Protein AF-A0A654BRK6-F1 (afdb_monomer_lite)

Radius of gyration: 11.92 Å; chains: 1; bounding box: 26×24×35 Å

pLDDT: mean 78.26, std 14.32, range [51.03, 96.56]

Foldseek 3Di:
DDWDFDDDPNHTFKIKFWPDVVCGVVQVVVLVCCCPVVVHDNVCCQVDRPFDDDPVDGDDRTGMDMDGD

Sequence (69 aa):
MNAPMVLKDGKVWAVFGTPGADDQVQTNLQVAVGLMDYDLDPQSLSKHHAGAVRKEGRMPTGHMVVVMR

Structure (mmCIF, N/CA/C/O backbone):
data_AF-A0A654BRK6-F1
#
_entry.id   AF-A0A654BRK6-F1
#
loop_
_atom_site.group_PDB
_atom_site.id
_atom_site.type_symbol
_atom_site.label_atom_id
_atom_site.label_alt_id
_atom_site.label_comp_id
_atom_site.label_asym_id
_atom_site.label_entity_id
_atom_site.label_seq_id
_atom_site.pdbx_PDB_ins_code
_atom_site.Cartn_x
_atom_site.Cartn_y
_atom_site.Cartn_z
_atom_site.occupancy
_atom_site.B_iso_or_equiv
_atom_site.auth_seq_id
_atom_site.auth_comp_id
_atom_site.auth_asym_id
_atom_site.auth_atom_id
_atom_site.pdbx_PDB_model_num
ATOM 1 N N . MET A 1 1 ? 3.667 13.629 -3.341 1.00 68.00 1 MET A N 1
ATOM 2 C CA . MET A 1 1 ? 3.894 12.734 -2.188 1.00 68.00 1 MET A CA 1
ATOM 3 C C . MET A 1 1 ? 2.546 12.200 -1.751 1.00 68.00 1 MET A C 1
ATOM 5 O O . MET A 1 1 ? 1.703 12.993 -1.358 1.00 68.00 1 MET A O 1
ATOM 9 N N . ASN A 1 2 ? 2.334 10.893 -1.891 1.00 81.62 2 ASN A N 1
ATOM 10 C CA . ASN A 1 2 ? 1.088 10.208 -1.559 1.00 81.62 2 ASN A CA 1
ATOM 11 C C . ASN A 1 2 ? 1.392 9.050 -0.597 1.00 81.62 2 ASN A C 1
ATOM 13 O O . ASN A 1 2 ? 1.982 8.050 -1.013 1.00 81.62 2 ASN A O 1
ATOM 17 N N . ALA A 1 3 ? 1.012 9.210 0.672 1.00 85.56 3 ALA A N 1
ATOM 18 C CA . ALA A 1 3 ? 1.232 8.235 1.738 1.00 85.56 3 ALA A CA 1
ATOM 19 C C . ALA A 1 3 ? -0.116 7.816 2.356 1.00 85.56 3 ALA A C 1
ATOM 21 O O . ALA A 1 3 ? -0.572 8.453 3.310 1.00 85.56 3 ALA A O 1
ATOM 22 N N . PRO A 1 4 ? -0.795 6.804 1.786 1.00 90.69 4 PRO A N 1
ATOM 23 C CA . PRO A 1 4 ? -2.065 6.328 2.309 1.00 90.69 4 PRO A CA 1
ATOM 24 C C . PRO A 1 4 ? -1.972 5.768 3.732 1.00 90.69 4 PRO A C 1
ATOM 26 O O . PRO A 1 4 ? -1.050 5.032 4.088 1.00 90.69 4 PRO A O 1
ATOM 29 N N . MET A 1 5 ? -3.006 6.071 4.514 1.00 93.38 5 MET A N 1
ATOM 30 C CA . MET A 1 5 ? -3.320 5.414 5.775 1.00 93.38 5 MET A CA 1
ATOM 31 C C . MET A 1 5 ? -4.694 4.769 5.637 1.00 93.38 5 MET A C 1
ATOM 33 O O . MET A 1 5 ? -5.665 5.433 5.278 1.00 93.38 5 MET A O 1
ATOM 37 N N . VAL A 1 6 ? -4.768 3.479 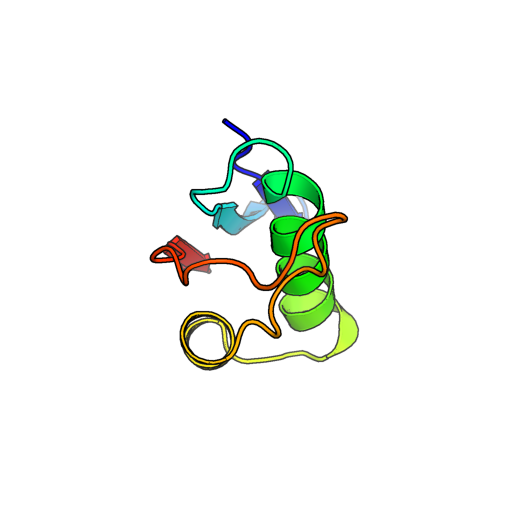5.936 1.00 93.19 6 VAL A N 1
ATOM 38 C CA . VAL A 1 6 ? -6.007 2.710 5.913 1.00 93.19 6 VAL A CA 1
ATOM 39 C C . VAL A 1 6 ? -6.447 2.445 7.343 1.00 93.19 6 VAL A C 1
ATOM 41 O O . VAL A 1 6 ? -5.663 1.980 8.177 1.00 93.19 6 VAL A O 1
ATOM 44 N N . LEU A 1 7 ? -7.722 2.724 7.607 1.00 94.75 7 LEU A N 1
ATOM 45 C CA . LEU A 1 7 ? -8.375 2.421 8.871 1.00 94.75 7 LEU A CA 1
ATOM 46 C C . LEU A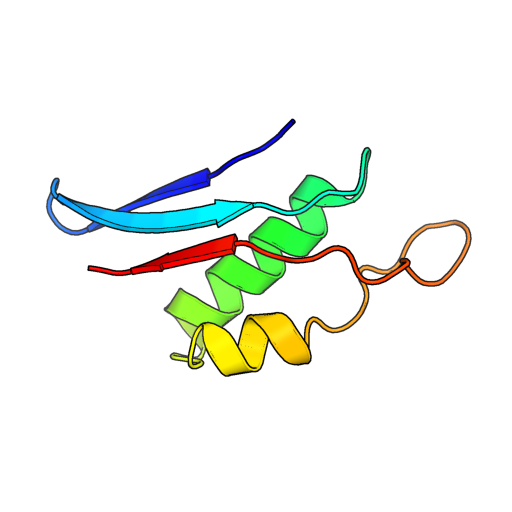 1 7 ? -9.270 1.187 8.724 1.00 94.75 7 LEU A C 1
ATOM 48 O O . LEU A 1 7 ? -9.968 1.044 7.722 1.00 94.75 7 LEU A O 1
ATOM 52 N N . LYS A 1 8 ? -9.295 0.344 9.755 1.00 93.38 8 LYS A N 1
ATOM 53 C CA . LYS A 1 8 ? -10.264 -0.739 9.944 1.00 93.38 8 LYS A CA 1
ATOM 54 C C . LYS A 1 8 ? -10.876 -0.580 11.330 1.00 93.38 8 LYS A C 1
ATOM 56 O O . LYS A 1 8 ? -10.149 -0.455 12.314 1.00 93.38 8 LYS A O 1
ATOM 61 N N . ASP A 1 9 ? -12.202 -0.486 11.396 1.00 96.56 9 ASP A N 1
ATOM 62 C CA . ASP A 1 9 ? -12.949 -0.280 12.647 1.00 96.56 9 ASP A CA 1
ATOM 63 C C . ASP A 1 9 ? -12.458 0.936 13.459 1.00 96.56 9 ASP A C 1
ATOM 65 O O . ASP A 1 9 ? -12.295 0.893 14.679 1.00 96.56 9 ASP A O 1
ATOM 69 N N . GLY A 1 10 ? -12.151 2.033 12.756 1.00 96.06 10 GLY A N 1
ATOM 70 C CA . GLY A 1 10 ? -11.647 3.274 13.355 1.00 96.06 10 GLY A CA 1
ATOM 71 C C . GLY A 1 10 ? -10.200 3.212 13.863 1.00 96.06 10 GLY A C 1
ATOM 72 O O . GLY A 1 10 ? -9.717 4.195 14.424 1.00 96.06 10 GLY A O 1
ATOM 73 N N . LYS A 1 11 ? -9.487 2.096 13.666 1.00 93.94 11 LYS A N 1
ATOM 74 C CA . LYS A 1 11 ? -8.081 1.917 14.059 1.00 93.94 11 LYS A CA 1
ATOM 75 C C . LYS A 1 11 ? -7.179 1.838 12.834 1.00 93.94 11 LYS A C 1
ATOM 77 O O . LYS A 1 11 ? -7.591 1.353 11.787 1.00 93.94 11 LYS A O 1
ATOM 82 N N . VAL A 1 12 ? -5.935 2.297 12.971 1.00 93.25 12 VAL A N 1
ATOM 83 C CA . VAL A 1 12 ? -4.926 2.156 11.911 1.00 93.25 12 VAL A CA 1
ATOM 84 C C . VAL A 1 12 ? -4.685 0.676 11.641 1.00 93.25 12 VAL A C 1
ATOM 86 O O . VAL A 1 12 ? -4.312 -0.056 12.555 1.00 93.25 12 VAL A O 1
ATOM 89 N N . TRP A 1 13 ? -4.889 0.273 10.390 1.00 92.00 13 TRP A N 1
ATOM 90 C CA . TRP A 1 13 ? -4.658 -1.088 9.914 1.00 92.00 13 TRP A CA 1
ATOM 91 C C . TRP A 1 13 ? -3.394 -1.173 9.055 1.00 92.00 13 TRP A C 1
ATOM 93 O O . TRP A 1 13 ? -2.566 -2.056 9.264 1.00 92.00 13 TRP A O 1
ATOM 103 N N . ALA A 1 14 ? -3.195 -0.211 8.149 1.00 91.56 14 ALA A N 1
ATOM 104 C CA . ALA A 1 14 ? -1.994 -0.141 7.323 1.00 91.56 14 ALA A CA 1
ATOM 105 C C . ALA A 1 14 ? -1.582 1.305 7.032 1.00 91.56 14 ALA A C 1
ATOM 107 O O . ALA A 1 14 ? -2.424 2.185 6.839 1.00 91.56 14 ALA A O 1
ATOM 108 N N . VAL A 1 15 ? -0.273 1.532 6.947 1.00 91.81 15 VAL A N 1
ATOM 109 C CA . VAL A 1 15 ? 0.327 2.746 6.380 1.00 91.81 15 VAL A CA 1
ATOM 110 C C . VAL A 1 15 ? 1.327 2.313 5.327 1.00 91.81 15 VAL A C 1
ATOM 112 O O . VAL A 1 15 ? 2.173 1.457 5.597 1.00 91.81 15 VAL A O 1
ATOM 115 N N . PHE A 1 16 ? 1.231 2.895 4.136 1.00 89.25 16 PHE A N 1
ATOM 116 C CA . PHE A 1 16 ? 2.127 2.565 3.038 1.00 89.25 16 PHE A CA 1
ATOM 117 C C . PHE A 1 16 ? 2.389 3.756 2.125 1.00 89.25 16 PHE A C 1
ATOM 119 O O . PHE A 1 16 ? 1.702 4.774 2.166 1.00 89.25 16 PHE A O 1
ATOM 126 N N . GLY A 1 17 ? 3.421 3.633 1.301 1.00 86.81 17 GLY A N 1
ATOM 127 C CA . GLY A 1 17 ? 3.763 4.631 0.302 1.00 86.81 17 GLY A CA 1
ATOM 128 C C . GLY A 1 17 ? 5.011 4.240 -0.472 1.00 86.81 17 GLY A C 1
ATOM 129 O O . GLY A 1 17 ? 5.816 3.421 -0.021 1.00 86.81 17 GLY A O 1
ATOM 130 N N . THR A 1 18 ? 5.172 4.849 -1.643 1.00 80.56 18 THR A N 1
ATOM 131 C CA . THR A 1 18 ? 6.315 4.603 -2.521 1.00 80.56 18 THR A CA 1
ATOM 132 C C . THR A 1 18 ? 6.849 5.903 -3.141 1.00 80.56 18 THR A C 1
ATOM 134 O O . THR A 1 18 ? 6.072 6.818 -3.449 1.00 80.56 18 THR A O 1
ATOM 137 N N . PRO A 1 19 ? 8.168 6.047 -3.345 1.00 79.06 19 PRO A N 1
ATOM 138 C CA . PRO A 1 19 ? 8.709 7.015 -4.295 1.00 79.06 19 PRO A CA 1
ATOM 139 C C . PRO A 1 19 ? 8.242 6.672 -5.720 1.00 79.06 19 PRO A C 1
ATOM 141 O O . PRO A 1 19 ? 8.195 5.506 -6.090 1.00 79.06 19 PRO A O 1
ATOM 144 N N . GLY A 1 20 ? 7.912 7.664 -6.553 1.00 76.94 20 GLY A N 1
ATOM 145 C CA . GLY A 1 20 ? 7.480 7.343 -7.922 1.00 76.94 20 GLY A CA 1
ATOM 146 C C . GLY A 1 20 ? 6.837 8.450 -8.749 1.00 76.94 20 GLY A C 1
ATOM 147 O O . GLY A 1 20 ? 6.369 8.148 -9.835 1.00 76.94 20 GLY A O 1
ATOM 148 N N . ALA A 1 21 ? 6.807 9.700 -8.266 1.00 81.44 21 ALA A N 1
ATOM 149 C CA . ALA A 1 21 ? 6.143 10.821 -8.943 1.00 81.44 21 ALA A CA 1
ATOM 150 C C . ALA A 1 21 ? 4.706 10.464 -9.386 1.00 81.44 21 ALA A C 1
ATOM 152 O O . ALA A 1 21 ? 3.868 10.180 -8.528 1.00 81.44 21 ALA A O 1
ATOM 153 N N . ASP A 1 22 ? 4.431 10.445 -10.687 1.00 81.69 22 ASP A N 1
ATOM 154 C CA . ASP A 1 22 ? 3.096 10.205 -11.246 1.00 81.69 22 ASP A CA 1
ATOM 155 C C . ASP A 1 22 ? 2.579 8.776 -11.008 1.00 81.69 22 ASP A C 1
ATOM 157 O O . ASP A 1 22 ? 1.372 8.529 -11.007 1.00 81.69 22 ASP A O 1
ATOM 161 N N . ASP A 1 23 ? 3.472 7.835 -10.704 1.00 78.88 23 ASP A N 1
ATOM 162 C CA . ASP A 1 23 ? 3.120 6.417 -10.560 1.00 78.88 23 ASP A CA 1
ATOM 163 C C . ASP A 1 23 ? 2.808 6.012 -9.121 1.00 78.88 23 ASP A C 1
ATOM 165 O O . ASP A 1 23 ? 2.457 4.858 -8.839 1.00 78.88 23 ASP A O 1
ATOM 169 N N . GLN A 1 24 ? 2.917 6.967 -8.188 1.00 83.69 24 GLN A N 1
ATOM 170 C CA . GLN A 1 24 ? 2.600 6.740 -6.780 1.00 83.69 24 GLN A CA 1
ATOM 171 C C . GLN A 1 24 ? 1.184 6.183 -6.620 1.00 83.69 24 GLN A C 1
ATOM 173 O O . GLN A 1 24 ? 0.977 5.265 -5.835 1.00 83.69 24 GLN A O 1
ATOM 178 N N . VAL A 1 25 ? 0.213 6.697 -7.382 1.00 87.19 25 VAL A N 1
ATOM 179 C CA . VAL A 1 25 ? -1.189 6.264 -7.279 1.00 87.19 25 VAL A CA 1
ATOM 180 C C . VAL A 1 25 ? -1.365 4.821 -7.749 1.00 87.19 25 VAL A C 1
ATOM 182 O O . VAL A 1 25 ? -2.019 4.037 -7.067 1.00 87.19 25 VAL A O 1
ATOM 185 N N . GLN A 1 26 ? -0.749 4.443 -8.870 1.00 86.25 26 GLN A N 1
ATOM 186 C CA . GLN A 1 26 ? -0.891 3.093 -9.428 1.00 86.25 26 GLN A CA 1
ATOM 187 C C . GLN A 1 26 ? -0.229 2.056 -8.520 1.00 86.25 26 GLN A C 1
ATOM 189 O O . GLN A 1 26 ? -0.794 0.994 -8.271 1.00 86.25 26 GLN A O 1
ATOM 194 N N . THR A 1 27 ? 0.952 2.382 -7.992 1.00 83.88 27 THR A N 1
ATOM 195 C CA . THR A 1 27 ? 1.692 1.487 -7.097 1.00 83.88 27 THR A CA 1
ATOM 196 C C . THR A 1 27 ? 0.971 1.342 -5.759 1.00 83.88 27 THR A C 1
ATOM 198 O O . THR A 1 27 ? 0.760 0.225 -5.295 1.00 83.88 27 THR A O 1
ATOM 201 N N . ASN A 1 28 ? 0.514 2.451 -5.166 1.00 88.62 28 ASN A N 1
ATOM 202 C CA . ASN A 1 28 ? -0.240 2.421 -3.912 1.00 88.62 28 ASN A CA 1
ATOM 203 C C . ASN A 1 28 ? -1.562 1.644 -4.054 1.00 88.62 28 ASN A C 1
ATOM 205 O O . ASN A 1 28 ? -1.943 0.939 -3.124 1.00 88.62 28 ASN A O 1
ATOM 209 N N . LEU A 1 29 ? -2.239 1.725 -5.208 1.00 90.19 29 LEU A N 1
ATOM 210 C CA . LEU A 1 29 ? -3.443 0.932 -5.476 1.00 90.19 29 LEU A CA 1
ATOM 211 C C . LEU A 1 29 ? -3.135 -0.569 -5.518 1.00 90.19 29 LEU A C 1
ATOM 213 O O . LEU A 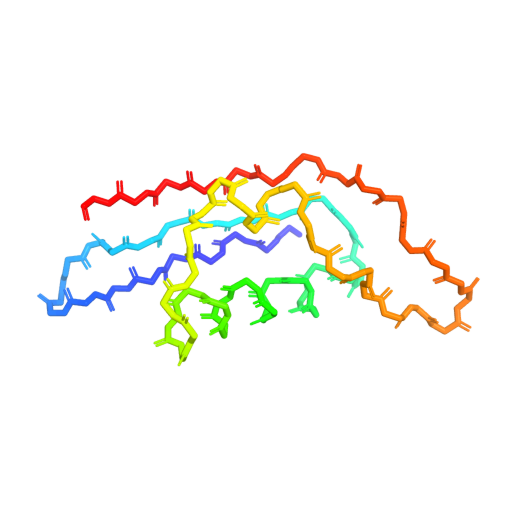1 29 ? -3.841 -1.350 -4.889 1.00 90.19 29 LEU A O 1
ATOM 217 N N . GLN A 1 30 ? -2.072 -0.974 -6.217 1.00 88.38 30 GLN A N 1
ATOM 218 C CA . GLN A 1 30 ? -1.675 -2.384 -6.279 1.00 88.38 30 GLN A CA 1
ATOM 219 C C . GLN A 1 30 ? -1.312 -2.939 -4.897 1.00 88.38 30 GLN A C 1
ATOM 221 O O . GLN A 1 30 ? -1.643 -4.080 -4.589 1.00 88.38 30 GLN A O 1
ATOM 226 N N . VAL A 1 31 ? -0.678 -2.126 -4.046 1.00 88.12 31 VAL A N 1
ATOM 227 C CA . VAL A 1 31 ? -0.395 -2.492 -2.652 1.00 88.12 31 VAL A CA 1
ATOM 228 C C . VAL A 1 31 ? -1.690 -2.654 -1.859 1.00 88.12 31 VAL A C 1
ATOM 230 O O . VAL A 1 31 ? -1.853 -3.670 -1.194 1.00 88.12 31 VAL A O 1
ATOM 233 N N . ALA A 1 32 ? -2.628 -1.707 -1.959 1.00 91.19 32 ALA A N 1
ATOM 234 C CA . ALA A 1 32 ? -3.912 -1.802 -1.266 1.00 91.19 32 ALA A CA 1
ATOM 235 C C . ALA A 1 32 ? -4.676 -3.078 -1.656 1.00 91.19 32 ALA A C 1
ATOM 237 O O . ALA A 1 32 ? -5.078 -3.833 -0.778 1.00 91.19 32 ALA A O 1
ATOM 238 N N . VAL A 1 33 ? -4.786 -3.359 -2.957 1.00 92.88 33 VAL A N 1
ATOM 239 C CA . VAL A 1 33 ? -5.425 -4.574 -3.491 1.00 92.88 33 VAL A CA 1
ATOM 240 C C . VAL A 1 33 ? -4.701 -5.837 -3.017 1.00 92.88 33 VAL A C 1
ATOM 242 O O . VAL A 1 33 ? -5.340 -6.781 -2.564 1.00 92.88 33 VAL A O 1
ATOM 245 N N . GLY A 1 34 ? -3.365 -5.856 -3.060 1.00 90.25 34 GLY A N 1
ATOM 246 C CA . GLY A 1 34 ? -2.575 -6.993 -2.587 1.00 90.25 34 GLY A CA 1
ATOM 247 C C . GLY A 1 34 ? -2.809 -7.308 -1.108 1.00 90.25 34 GLY A C 1
ATOM 248 O O . GLY A 1 34 ? -2.945 -8.473 -0.750 1.00 90.25 34 GLY A O 1
ATOM 249 N N . LEU A 1 35 ? -2.899 -6.276 -0.267 1.00 90.00 35 LEU A N 1
ATOM 250 C CA . LEU A 1 35 ? -3.142 -6.426 1.168 1.00 90.00 35 LEU A CA 1
ATOM 251 C C . LEU A 1 35 ? -4.601 -6.780 1.496 1.00 90.00 35 LEU A C 1
ATOM 253 O O . LEU A 1 35 ? -4.842 -7.521 2.440 1.00 90.00 35 LEU A O 1
ATOM 257 N N . MET A 1 36 ? -5.573 -6.208 0.778 1.00 92.19 36 MET A N 1
ATOM 258 C CA . MET A 1 36 ? -7.000 -6.316 1.118 1.00 92.19 36 MET A CA 1
ATOM 259 C C . MET A 1 36 ? -7.693 -7.491 0.434 1.00 92.19 36 MET A C 1
ATOM 261 O O . MET A 1 36 ? -8.439 -8.219 1.082 1.00 92.19 36 MET A O 1
ATOM 265 N N . ASP A 1 37 ? -7.460 -7.656 -0.867 1.00 94.62 37 ASP A N 1
ATOM 266 C CA . ASP A 1 37 ? -8.222 -8.591 -1.697 1.00 94.62 37 ASP A CA 1
ATOM 267 C C . ASP A 1 37 ? -7.513 -9.944 -1.820 1.00 94.62 37 ASP A C 1
ATOM 269 O O . ASP A 1 37 ? -8.166 -10.977 -1.956 1.00 94.62 37 ASP A O 1
ATOM 273 N N . TYR A 1 38 ? -6.177 -9.943 -1.763 1.00 92.69 38 TYR A N 1
ATOM 274 C CA . TYR A 1 38 ? -5.348 -11.141 -1.939 1.00 92.69 38 TYR A CA 1
ATOM 275 C C . TYR A 1 38 ? -4.647 -11.619 -0.663 1.00 92.69 38 TYR A C 1
ATOM 277 O O . TYR A 1 38 ? -3.950 -12.630 -0.719 1.00 92.69 38 TYR A O 1
ATOM 285 N N . ASP A 1 39 ? -4.817 -10.910 0.458 1.00 90.50 39 ASP A N 1
ATOM 286 C CA . ASP A 1 39 ? -4.214 -11.240 1.761 1.00 90.50 39 ASP A CA 1
ATOM 287 C C . ASP A 1 39 ? -2.692 -11.494 1.680 1.00 90.50 39 ASP A C 1
ATOM 289 O O . ASP A 1 39 ? -2.132 -12.388 2.317 1.00 90.50 39 ASP A O 1
ATOM 293 N N . LEU A 1 40 ? -1.999 -10.733 0.824 1.00 89.00 40 LEU A N 1
ATOM 294 C CA . LEU A 1 40 ? -0.566 -10.901 0.606 1.00 89.00 40 LEU A CA 1
ATOM 295 C C . LEU A 1 40 ? 0.237 -10.315 1.765 1.00 89.00 40 LEU A C 1
ATOM 297 O O . LEU A 1 40 ? -0.030 -9.217 2.251 1.00 89.00 40 LEU A O 1
ATOM 301 N N . ASP A 1 41 ? 1.309 -11.017 2.133 1.00 87.19 41 ASP A N 1
ATOM 302 C CA . ASP A 1 41 ? 2.253 -10.543 3.137 1.00 87.19 41 ASP A CA 1
ATOM 303 C C . ASP A 1 41 ? 2.904 -9.210 2.692 1.00 87.19 41 ASP A C 1
ATOM 305 O O . ASP A 1 41 ? 3.444 -9.127 1.578 1.00 87.19 41 ASP A O 1
ATOM 309 N N . PRO A 1 42 ? 2.929 -8.174 3.551 1.00 84.81 42 PRO A N 1
ATOM 310 C CA . PRO A 1 42 ? 3.524 -6.875 3.238 1.00 84.81 42 PRO A CA 1
ATOM 311 C C . PRO A 1 42 ? 4.972 -6.928 2.752 1.00 84.81 42 PRO A C 1
ATOM 313 O O . PRO A 1 42 ? 5.376 -6.139 1.892 1.00 84.81 42 PRO A O 1
ATOM 316 N N . GLN A 1 43 ? 5.766 -7.850 3.301 1.00 83.31 43 GLN A N 1
ATOM 317 C CA . GLN A 1 43 ? 7.175 -7.997 2.958 1.00 83.31 43 GLN A CA 1
ATOM 318 C C . GLN A 1 43 ? 7.358 -8.722 1.620 1.00 83.31 43 GLN A C 1
ATOM 320 O O . GLN A 1 43 ? 8.341 -8.496 0.912 1.00 83.31 43 GLN A O 1
ATOM 325 N N . SER A 1 44 ? 6.419 -9.581 1.239 1.00 81.94 44 SER A N 1
ATOM 326 C CA . SER A 1 44 ? 6.360 -10.168 -0.095 1.00 81.94 44 SER A CA 1
ATOM 327 C C . SER A 1 44 ? 5.999 -9.109 -1.135 1.00 81.94 44 SER A C 1
ATOM 329 O O . SER A 1 44 ? 6.679 -9.033 -2.162 1.00 81.94 44 SER A O 1
ATOM 331 N N . LEU A 1 45 ? 5.035 -8.229 -0.831 1.00 81.25 45 LEU A N 1
ATOM 332 C CA . LEU A 1 45 ? 4.673 -7.104 -1.687 1.00 81.25 45 LEU A CA 1
ATOM 333 C C . LEU A 1 45 ? 5.881 -6.190 -1.890 1.00 81.25 45 LEU A C 1
ATOM 335 O O . LEU A 1 45 ? 6.232 -5.948 -3.040 1.00 81.25 45 LEU A O 1
ATOM 339 N N . SER A 1 46 ? 6.583 -5.794 -0.818 1.00 76.06 46 SER A N 1
ATOM 340 C CA . SER A 1 46 ? 7.781 -4.926 -0.881 1.00 76.06 46 SER A CA 1
ATOM 341 C C . SER A 1 46 ? 8.880 -5.392 -1.813 1.00 76.06 46 SE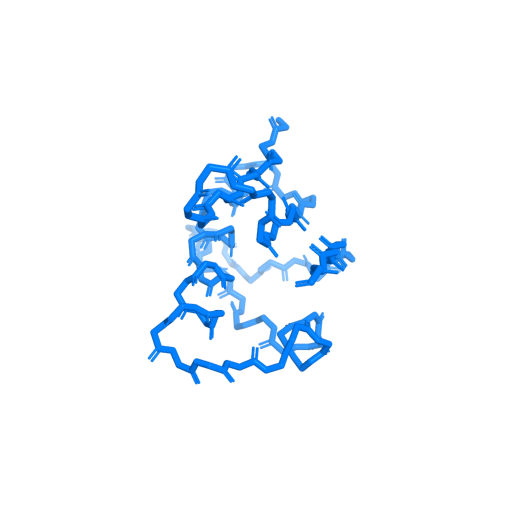R A C 1
ATOM 343 O O . SER A 1 46 ? 9.606 -4.579 -2.388 1.00 76.06 46 SER A O 1
ATOM 345 N N . LYS A 1 47 ? 8.967 -6.702 -2.012 1.00 71.06 47 LYS A N 1
ATO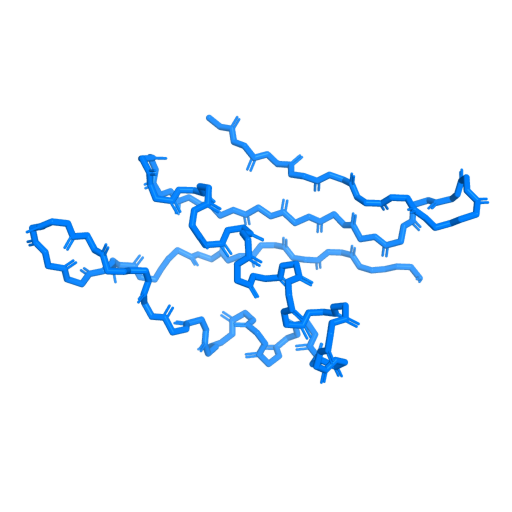M 346 C CA . LYS A 1 47 ? 9.948 -7.332 -2.890 1.00 71.06 47 LYS A CA 1
ATOM 347 C C . LYS A 1 47 ? 9.432 -7.538 -4.313 1.00 71.06 47 LYS A C 1
ATOM 349 O O . LYS A 1 47 ? 10.241 -7.577 -5.236 1.00 71.06 47 LYS A O 1
ATOM 354 N N . HIS A 1 48 ? 8.120 -7.694 -4.490 1.00 60.41 48 HIS A N 1
ATOM 355 C CA . HIS A 1 48 ? 7.520 -8.214 -5.723 1.00 60.41 48 HIS A CA 1
ATOM 356 C C . HIS A 1 48 ? 6.526 -7.276 -6.398 1.00 60.41 48 HIS A C 1
ATOM 358 O O . HIS A 1 48 ? 5.802 -7.741 -7.275 1.00 60.41 48 HIS A O 1
ATOM 364 N N . HIS A 1 49 ? 6.474 -5.986 -6.047 1.00 59.94 49 HIS A N 1
ATOM 365 C CA . HIS A 1 49 ? 5.634 -5.027 -6.770 1.00 59.94 49 HIS A CA 1
ATOM 366 C C . HIS A 1 49 ? 5.811 -5.188 -8.279 1.00 59.94 49 HIS A C 1
ATOM 368 O O . HIS A 1 49 ? 6.864 -4.865 -8.843 1.00 59.94 49 HIS A O 1
ATOM 374 N N . ALA A 1 50 ? 4.779 -5.725 -8.928 1.00 51.03 50 ALA A N 1
ATOM 375 C CA . ALA A 1 50 ? 4.732 -5.813 -10.368 1.00 51.03 50 ALA A CA 1
ATOM 376 C C . ALA A 1 50 ? 4.773 -4.372 -10.873 1.00 51.03 50 ALA A C 1
ATOM 378 O O . ALA A 1 50 ? 3.980 -3.535 -10.453 1.00 51.03 50 ALA A O 1
ATOM 379 N N . GLY A 1 51 ? 5.789 -4.052 -11.675 1.00 55.12 51 GLY A N 1
ATOM 380 C CA . GLY A 1 51 ? 6.055 -2.678 -12.081 1.00 55.12 51 GLY A CA 1
ATOM 381 C C . GLY A 1 51 ? 4.783 -2.007 -12.588 1.00 55.12 51 GLY A C 1
ATOM 382 O O . GLY A 1 51 ? 4.120 -2.538 -13.478 1.00 55.12 51 GLY A O 1
ATOM 383 N N . ALA A 1 52 ? 4.448 -0.844 -12.027 1.00 55.91 52 ALA A N 1
ATOM 384 C CA . ALA A 1 52 ? 3.444 0.005 -12.641 1.00 55.91 52 ALA A CA 1
ATOM 385 C C . ALA A 1 52 ? 3.857 0.255 -14.102 1.00 55.91 52 ALA A C 1
ATOM 387 O O . ALA A 1 52 ? 5.035 0.473 -14.407 1.00 55.91 52 ALA A O 1
ATOM 388 N N . VAL A 1 53 ? 2.900 0.137 -15.018 1.00 56.69 53 VAL A N 1
ATOM 389 C CA . VAL A 1 53 ? 3.148 0.385 -16.436 1.00 56.69 53 VAL A CA 1
ATOM 390 C C . VAL A 1 53 ? 3.111 1.895 -16.637 1.00 56.69 53 VAL A C 1
ATOM 392 O O . VAL A 1 53 ? 2.034 2.490 -16.600 1.00 56.69 53 VAL A O 1
ATOM 395 N N . ARG A 1 54 ? 4.276 2.522 -16.850 1.00 59.25 54 ARG A N 1
ATOM 396 C CA . ARG A 1 54 ? 4.316 3.905 -17.340 1.00 59.25 54 ARG A CA 1
ATOM 397 C C . ARG A 1 54 ? 3.993 3.922 -18.824 1.00 59.25 54 ARG A C 1
ATOM 399 O O . ARG A 1 54 ? 4.277 2.965 -19.545 1.00 59.25 54 ARG A O 1
ATOM 406 N N . LYS A 1 55 ? 3.541 5.078 -19.308 1.00 59.66 55 LYS A N 1
ATOM 407 C CA . LYS A 1 55 ? 3.500 5.377 -20.747 1.00 59.66 55 LYS A CA 1
ATOM 408 C C . LYS A 1 55 ? 4.874 5.227 -21.431 1.00 59.66 55 LYS A C 1
ATOM 410 O O . LYS A 1 55 ? 4.914 4.913 -22.611 1.00 59.66 55 LYS A O 1
ATOM 415 N N . GLU A 1 56 ? 5.967 5.413 -20.682 1.00 61.53 56 GLU A N 1
ATOM 416 C CA . GLU A 1 56 ? 7.348 5.518 -21.190 1.00 61.53 56 GLU A CA 1
ATOM 417 C C . GLU A 1 56 ? 8.276 4.343 -20.773 1.00 61.53 56 GLU A C 1
ATOM 419 O O . GLU A 1 56 ? 9.488 4.424 -20.948 1.00 61.53 56 GLU A O 1
ATOM 424 N N . GLY A 1 57 ? 7.760 3.250 -20.185 1.00 59.62 57 GLY A N 1
ATOM 425 C CA . GLY A 1 57 ? 8.569 2.074 -19.799 1.00 59.62 57 GLY A CA 1
ATOM 426 C C . GLY A 1 57 ? 8.449 1.627 -18.332 1.00 59.62 57 GLY A C 1
ATOM 427 O O . GLY A 1 57 ? 7.557 2.050 -17.600 1.00 59.62 57 GLY A O 1
ATOM 428 N N . ARG A 1 58 ? 9.319 0.705 -17.888 1.00 56.62 58 ARG A N 1
ATOM 429 C CA . ARG A 1 58 ? 9.222 0.066 -16.557 1.00 56.62 58 ARG A CA 1
ATOM 430 C C . ARG A 1 58 ? 9.766 0.963 -15.435 1.00 56.62 58 ARG A C 1
ATOM 432 O O . ARG A 1 58 ? 10.822 1.572 -15.572 1.00 56.62 58 ARG A O 1
ATOM 439 N N . MET A 1 59 ? 9.058 0.993 -14.306 1.00 56.56 59 MET A N 1
ATOM 440 C CA . MET A 1 59 ? 9.455 1.702 -13.083 1.00 56.56 59 MET A CA 1
ATOM 441 C C . MET A 1 59 ? 10.795 1.215 -12.505 1.00 56.56 59 MET A C 1
ATOM 443 O O . MET A 1 59 ? 10.988 -0.000 -12.401 1.00 56.56 59 MET A O 1
ATOM 447 N N . PRO A 1 60 ? 11.665 2.117 -12.011 1.00 52.31 60 PRO A N 1
ATOM 448 C CA . PRO A 1 60 ? 12.692 1.743 -11.050 1.00 52.31 60 PRO A CA 1
ATOM 449 C C . PRO A 1 60 ? 12.033 1.390 -9.709 1.00 52.31 60 PRO A C 1
ATOM 451 O O . PRO A 1 60 ? 11.160 2.108 -9.219 1.00 52.31 60 PRO A O 1
ATOM 454 N N . THR A 1 61 ? 12.443 0.272 -9.116 1.00 52.38 61 THR A N 1
ATOM 455 C CA . THR A 1 61 ? 11.991 -0.184 -7.796 1.00 52.38 61 THR A CA 1
ATOM 456 C C . THR A 1 61 ? 12.455 0.788 -6.712 1.00 52.38 61 THR A C 1
ATOM 458 O O . THR A 1 61 ? 13.631 0.810 -6.357 1.00 52.38 61 THR A O 1
ATOM 461 N N . GLY A 1 62 ? 11.536 1.603 -6.192 1.00 54.94 62 GLY A N 1
ATOM 462 C CA . GLY A 1 62 ? 11.731 2.354 -4.953 1.00 54.94 62 GLY A CA 1
ATOM 463 C C . GLY A 1 62 ? 11.434 1.480 -3.735 1.00 54.94 62 GLY A C 1
ATOM 464 O O . GLY A 1 62 ? 10.591 0.587 -3.798 1.00 54.94 62 GLY A O 1
ATOM 465 N N . HIS A 1 63 ? 12.121 1.728 -2.619 1.00 57.19 63 HIS A N 1
ATOM 466 C CA . HIS A 1 63 ? 11.829 1.047 -1.359 1.00 57.19 63 HIS A CA 1
ATOM 467 C C . HIS A 1 63 ? 10.443 1.465 -0.848 1.00 57.19 63 HIS A C 1
ATOM 469 O O . HIS A 1 63 ? 10.216 2.635 -0.537 1.00 57.19 63 HIS A O 1
ATOM 475 N N . MET A 1 64 ? 9.522 0.504 -0.769 1.00 67.19 64 MET A N 1
ATOM 476 C CA . MET A 1 64 ? 8.229 0.675 -0.116 1.00 67.19 64 MET A CA 1
ATOM 477 C C . MET A 1 64 ? 8.396 0.527 1.399 1.00 67.19 64 MET A C 1
ATOM 479 O O . MET A 1 64 ? 9.060 -0.397 1.871 1.00 67.19 64 MET A O 1
ATOM 483 N N . VAL A 1 65 ? 7.746 1.403 2.161 1.00 63.22 65 VAL A N 1
ATOM 484 C CA . VAL A 1 65 ? 7.574 1.233 3.607 1.00 63.22 65 VAL A CA 1
ATOM 485 C C . VAL A 1 65 ? 6.141 0.776 3.844 1.00 63.22 65 VAL A C 1
ATOM 487 O O . VAL A 1 65 ? 5.220 1.490 3.460 1.00 63.22 65 VAL A O 1
ATOM 490 N N . VAL A 1 66 ? 5.947 -0.393 4.460 1.00 67.06 66 VAL A N 1
ATOM 491 C CA . VAL A 1 66 ? 4.637 -0.836 4.964 1.00 67.06 66 VAL A CA 1
ATOM 492 C C . VAL A 1 66 ? 4.741 -1.054 6.459 1.00 67.06 66 VAL A C 1
ATOM 494 O O . VAL A 1 66 ? 5.634 -1.757 6.928 1.00 67.06 66 VAL A O 1
ATOM 497 N N . VAL A 1 67 ? 3.813 -0.458 7.198 1.00 66.62 67 VAL A N 1
ATOM 498 C CA . VAL A 1 67 ? 3.632 -0.697 8.630 1.00 66.62 67 VAL A CA 1
ATOM 499 C C . VAL A 1 67 ? 2.215 -1.214 8.836 1.00 66.62 67 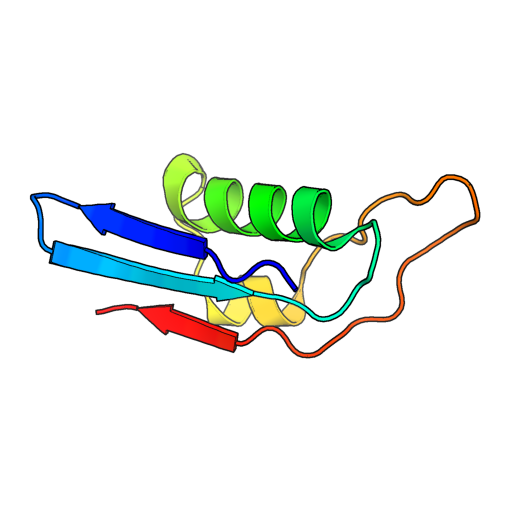VAL A C 1
ATOM 501 O O . VAL A 1 67 ? 1.252 -0.518 8.509 1.00 66.62 67 VAL A O 1
ATOM 504 N N . MET A 1 68 ? 2.102 -2.427 9.373 1.00 70.62 68 MET A N 1
ATOM 505 C CA . MET A 1 68 ? 0.840 -3.018 9.825 1.00 70.62 68 MET A CA 1
ATOM 506 C C . MET A 1 68 ? 0.796 -3.088 11.356 1.00 70.62 68 MET A C 1
ATOM 508 O O . MET A 1 68 ? 1.849 -3.124 12.000 1.00 70.62 68 MET A O 1
ATOM 512 N N . ARG A 1 69 ? -0.415 -3.077 11.926 1.00 60.28 69 ARG A N 1
ATOM 513 C CA . ARG A 1 69 ? -0.686 -3.339 13.349 1.00 60.28 69 ARG A CA 1
ATOM 514 C C . ARG A 1 69 ? -1.537 -4.584 13.531 1.00 60.28 69 ARG A C 1
ATOM 516 O O . ARG A 1 69 ? -2.414 -4.811 12.672 1.00 60.28 69 ARG A O 1
#

Secondary structure (DSSP, 8-state):
----EEEETTEEEEEEE---GGGHHHHHHHHHHHHHTS---HHHHHHH-PPPEETTEEPP-PPPEEEE-